Protein AF-A0A0S8EP57-F1 (afdb_monomer_lite)

Secondary structure (DSSP, 8-state):
---HHHHHHHHHHHHHTTTT----HHHHHHHHHHHHHH-SSHHHHHHHHHHH-TTSEEEEETTEEEEHHHHHHHHHHHHHHHHHTT--

Radius of gyration: 16.37 Å; chains: 1; bounding box: 30×45×34 Å

Foldseek 3Di:
DDDPVVVVVVVVVCVVVVVPPDDPPVLVVQLVVLCVVPPPDPLSVLSNCCSRPVQCWDDQDPVGTDGSVRVNVVVVVVVVVCVVVVHD

pLDDT: mean 92.75, std 7.27, range [55.91, 98.69]

Sequence (88 aa):
MGNFGEKLEAAKVLYRAGIFKPIGPHKTIRIIRAAKAWGKSPAMGFIALAIRQPDTIAIIDDEGTATFDEVNRRSNALARGLREAGVS

Structure (mmCIF, N/CA/C/O backbone):
data_AF-A0A0S8EP57-F1
#
_entry.id   AF-A0A0S8EP57-F1
#
loop_
_atom_site.group_PDB
_atom_site.id
_atom_site.type_symbol
_atom_site.label_atom_id
_atom_site.label_alt_id
_atom_site.label_comp_id
_atom_sit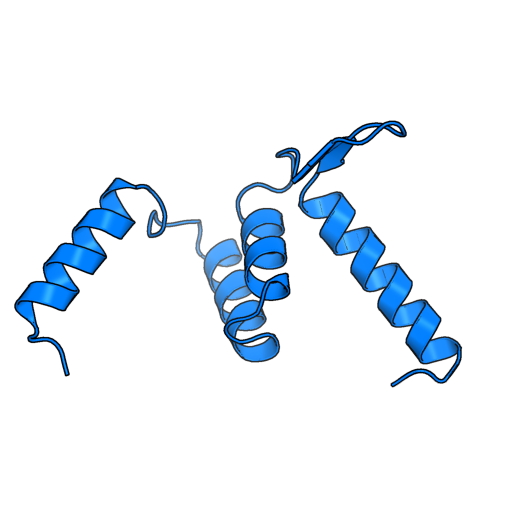e.label_asym_id
_atom_site.label_entity_id
_atom_site.label_seq_id
_atom_site.pdbx_PDB_ins_code
_atom_site.Cartn_x
_atom_site.Cartn_y
_atom_site.Cartn_z
_atom_site.occupancy
_atom_site.B_iso_or_equiv
_atom_site.auth_seq_id
_atom_site.auth_comp_id
_atom_site.auth_asym_id
_atom_site.auth_atom_id
_atom_site.pdbx_PDB_model_num
ATOM 1 N N . MET A 1 1 ? 6.789 29.822 -3.516 1.00 55.91 1 MET A N 1
ATOM 2 C CA . MET A 1 1 ? 6.871 28.762 -2.484 1.00 55.91 1 MET A CA 1
ATOM 3 C C . MET A 1 1 ? 6.034 29.227 -1.304 1.00 55.91 1 MET A C 1
ATOM 5 O O . MET A 1 1 ? 6.334 30.296 -0.798 1.00 55.91 1 MET A O 1
ATOM 9 N N . GLY A 1 2 ? 4.968 28.505 -0.939 1.00 67.94 2 GLY A N 1
ATOM 10 C CA . GLY A 1 2 ? 4.020 28.945 0.098 1.00 67.94 2 GLY A CA 1
ATOM 11 C C . GLY A 1 2 ? 4.684 29.230 1.446 1.00 67.94 2 GLY A C 1
ATOM 12 O O . GLY A 1 2 ? 5.688 28.588 1.794 1.00 67.94 2 GLY A O 1
ATOM 13 N N . ASN A 1 3 ? 4.144 30.211 2.170 1.00 89.31 3 ASN A N 1
ATOM 14 C CA . ASN A 1 3 ? 4.700 30.655 3.444 1.00 89.31 3 ASN A CA 1
ATOM 15 C C . ASN A 1 3 ? 4.535 29.556 4.516 1.00 89.31 3 ASN A C 1
ATOM 17 O O . ASN A 1 3 ? 3.759 28.609 4.368 1.00 89.31 3 ASN A O 1
ATOM 21 N N . PHE A 1 4 ? 5.307 29.637 5.597 1.00 86.50 4 PHE A N 1
ATOM 22 C CA . PHE A 1 4 ? 5.292 28.618 6.651 1.00 86.50 4 PHE A CA 1
ATOM 23 C C . PHE A 1 4 ? 3.906 28.443 7.307 1.00 86.50 4 PHE A C 1
ATOM 25 O O . PHE A 1 4 ? 3.527 27.320 7.637 1.00 86.50 4 PHE A O 1
ATOM 32 N N . GLY A 1 5 ? 3.124 29.520 7.418 1.00 89.88 5 GLY A N 1
ATOM 33 C CA . GLY A 1 5 ? 1.757 29.503 7.942 1.00 89.88 5 GLY A CA 1
ATOM 34 C C . GLY A 1 5 ? 0.787 28.696 7.076 1.00 89.88 5 GLY A C 1
ATOM 35 O O . GLY A 1 5 ? 0.044 27.874 7.603 1.00 89.88 5 GLY A O 1
ATOM 36 N N . GLU A 1 6 ? 0.853 28.828 5.748 1.00 88.31 6 GLU A N 1
ATOM 37 C CA . GLU A 1 6 ? 0.023 28.037 4.822 1.00 88.31 6 GLU A CA 1
ATOM 38 C C . GLU A 1 6 ? 0.306 26.535 4.951 1.00 88.31 6 GLU A C 1
ATOM 40 O O . GLU A 1 6 ? -0.608 25.709 4.950 1.00 88.31 6 GLU A O 1
ATOM 45 N N . LYS A 1 7 ? 1.583 26.166 5.117 1.00 87.81 7 LYS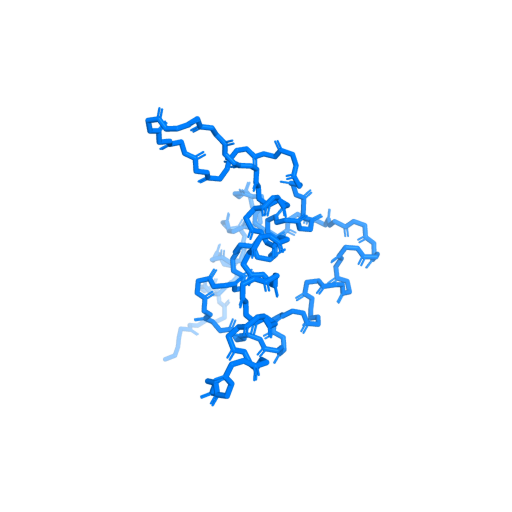 A N 1
ATOM 46 C CA . LYS A 1 7 ? 1.989 24.766 5.315 1.00 87.81 7 LYS A CA 1
ATOM 47 C C . LYS A 1 7 ? 1.497 24.207 6.648 1.00 87.81 7 LYS A C 1
ATOM 49 O O . LYS A 1 7 ? 1.121 23.037 6.703 1.00 87.81 7 LYS A O 1
ATOM 54 N N . LEU A 1 8 ? 1.493 25.019 7.706 1.00 92.62 8 LEU A N 1
ATOM 55 C CA . LEU A 1 8 ? 0.974 24.623 9.014 1.00 92.62 8 LEU A CA 1
ATOM 56 C C . LEU A 1 8 ? -0.541 24.413 8.986 1.00 92.62 8 LEU A C 1
ATOM 58 O O . LEU A 1 8 ? -1.018 23.411 9.519 1.00 92.62 8 LEU A O 1
ATOM 62 N N . GLU A 1 9 ? -1.290 25.293 8.323 1.00 90.75 9 GLU A N 1
ATOM 63 C CA . GLU A 1 9 ? -2.739 25.122 8.185 1.00 90.75 9 GLU A CA 1
ATOM 64 C C . GLU A 1 9 ? -3.083 23.896 7.337 1.00 90.75 9 GLU A C 1
ATOM 66 O O . GLU A 1 9 ? -3.902 23.070 7.749 1.00 90.75 9 GLU A O 1
ATOM 71 N N . ALA A 1 10 ? -2.378 23.681 6.223 1.00 89.31 10 ALA A N 1
ATOM 72 C CA . ALA A 1 10 ? -2.520 22.456 5.441 1.00 89.31 10 ALA A CA 1
ATOM 73 C C . ALA A 1 10 ? -2.218 21.205 6.287 1.00 89.31 10 ALA A C 1
ATOM 75 O O . ALA A 1 10 ? -3.000 20.254 6.295 1.00 89.31 10 ALA A O 1
ATOM 76 N N . ALA A 1 11 ? -1.128 21.207 7.061 1.00 89.06 11 ALA A N 1
ATOM 77 C CA . ALA A 1 11 ? -0.783 20.093 7.945 1.00 89.06 11 ALA A CA 1
ATOM 78 C C . ALA A 1 11 ? -1.867 19.829 9.004 1.00 89.06 11 ALA A C 1
ATOM 80 O O . ALA A 1 11 ? -2.205 18.675 9.274 1.00 89.06 11 ALA A O 1
ATOM 81 N N . LYS A 1 12 ? -2.456 20.886 9.571 1.00 90.44 12 LYS A N 1
ATOM 82 C CA . LYS A 1 12 ? -3.530 20.800 10.566 1.00 90.44 12 LYS A CA 1
ATOM 83 C C . LYS A 1 12 ? -4.822 20.238 9.973 1.00 90.44 12 LYS A C 1
ATOM 85 O O . LYS A 1 12 ? -5.455 19.391 10.606 1.00 90.44 12 LYS A O 1
ATOM 90 N N . VAL A 1 13 ? -5.189 20.654 8.758 1.00 91.31 13 VAL A N 1
ATOM 91 C CA . VAL A 1 13 ? -6.326 20.091 8.008 1.00 91.31 13 VAL A CA 1
ATOM 92 C C . VAL A 1 13 ? -6.106 18.601 7.752 1.00 91.31 13 VAL A C 1
ATOM 94 O O . VAL A 1 13 ? -6.971 17.790 8.081 1.00 91.31 13 VAL A O 1
ATOM 97 N N . LEU A 1 14 ? -4.926 18.218 7.260 1.00 87.00 14 LEU A N 1
ATOM 98 C CA . LEU A 1 14 ? -4.582 16.817 6.999 1.00 87.00 14 LEU A CA 1
ATOM 99 C C . LEU A 1 14 ? -4.586 15.974 8.287 1.00 87.00 14 LEU A C 1
ATOM 101 O O . LEU A 1 14 ? -5.064 14.838 8.296 1.00 87.00 14 LEU A O 1
ATOM 105 N N . TYR A 1 15 ? -4.106 16.525 9.403 1.00 87.12 15 TYR A N 1
ATOM 106 C CA . TYR A 1 15 ? -4.164 15.849 10.699 1.00 87.12 15 TYR A CA 1
ATOM 107 C C . TYR A 1 15 ? -5.608 15.628 11.166 1.00 87.12 15 TYR A C 1
ATOM 109 O O . TYR A 1 15 ? -5.971 14.508 11.533 1.00 87.12 15 TYR A O 1
ATOM 117 N N . ARG A 1 16 ? -6.455 16.664 11.092 1.00 87.44 16 ARG A N 1
ATOM 118 C CA . ARG A 1 16 ? -7.882 16.579 11.450 1.00 87.44 16 ARG A CA 1
ATOM 119 C C . ARG A 1 16 ? -8.648 15.593 10.569 1.00 87.44 16 ARG A C 1
ATOM 121 O O . ARG A 1 16 ? -9.459 14.838 11.093 1.00 87.44 16 ARG A O 1
ATOM 128 N N . ALA A 1 17 ? -8.325 15.531 9.278 1.00 85.06 17 ALA A N 1
ATOM 129 C CA . ALA A 1 17 ? -8.872 14.549 8.340 1.00 85.06 17 ALA A CA 1
ATOM 130 C C . ALA A 1 17 ? -8.420 13.102 8.632 1.00 85.06 17 ALA A C 1
ATOM 132 O O . ALA A 1 17 ? -8.881 12.161 7.996 1.00 85.06 17 ALA A O 1
ATOM 133 N N . GLY A 1 18 ? -7.511 12.894 9.591 1.00 79.62 18 GLY A N 1
ATOM 134 C CA . GLY A 1 18 ? -7.030 11.572 9.983 1.00 79.62 18 GLY A CA 1
ATOM 135 C C . GLY A 1 18 ? -5.837 11.060 9.176 1.00 79.62 18 GLY A C 1
ATOM 136 O O . GLY A 1 18 ? -5.317 9.985 9.485 1.00 79.62 18 GLY A O 1
ATOM 137 N N . ILE A 1 19 ? -5.358 11.839 8.202 1.00 79.50 19 ILE A N 1
ATOM 138 C CA . ILE A 1 19 ? -4.265 11.459 7.295 1.00 79.50 19 ILE A CA 1
ATOM 139 C C . ILE A 1 19 ? -2.956 11.291 8.079 1.00 79.50 19 ILE A C 1
ATOM 141 O O . ILE A 1 19 ? -2.247 10.301 7.900 1.00 79.50 19 ILE A O 1
ATOM 145 N N . PHE A 1 20 ? -2.685 12.189 9.032 1.00 76.56 20 PHE A N 1
ATOM 146 C CA . PHE A 1 20 ? -1.492 12.141 9.891 1.00 76.56 20 PHE A CA 1
ATOM 147 C C . PHE A 1 20 ? -1.724 11.547 11.288 1.00 76.56 20 PHE A C 1
ATOM 149 O O . PHE A 1 20 ? -0.895 11.735 12.176 1.00 76.56 20 PHE A O 1
ATOM 156 N N . LYS A 1 21 ? -2.820 10.808 11.516 1.00 78.38 21 LYS A N 1
ATOM 157 C CA . LYS A 1 21 ? -3.011 10.132 12.811 1.00 78.38 21 LYS A CA 1
ATOM 158 C C . LYS A 1 21 ? -1.854 9.156 13.087 1.00 78.38 21 LYS A C 1
ATOM 160 O O . LYS A 1 21 ? -1.520 8.387 12.172 1.00 78.38 21 LYS A O 1
ATOM 165 N N . PRO A 1 22 ? -1.274 9.156 14.307 1.00 75.75 22 PRO A N 1
ATOM 166 C CA . PRO A 1 22 ? -0.223 8.221 14.677 1.00 75.75 22 PRO A CA 1
ATOM 167 C C . PRO A 1 22 ? -0.731 6.792 14.526 1.00 75.75 22 PRO A C 1
ATOM 169 O O . PRO A 1 22 ? -1.776 6.424 15.057 1.00 75.75 22 PRO A O 1
ATOM 172 N N . ILE A 1 23 ? 0.023 5.984 13.795 1.00 83.06 23 ILE A N 1
ATOM 173 C CA . ILE A 1 23 ? -0.155 4.536 13.749 1.00 83.06 23 ILE A CA 1
ATOM 174 C C . ILE A 1 23 ? 1.048 3.922 14.460 1.00 83.06 23 ILE A C 1
ATOM 176 O O . ILE A 1 23 ? 2.145 4.484 14.399 1.00 83.06 23 ILE A O 1
ATOM 180 N N . GLY A 1 24 ? 0.847 2.803 15.162 1.00 90.56 24 GLY A N 1
ATOM 181 C CA . GLY A 1 24 ? 1.892 2.182 15.983 1.00 90.56 24 GLY A CA 1
ATOM 182 C C . GLY A 1 24 ? 3.251 2.080 15.263 1.00 90.56 24 GLY A C 1
ATOM 183 O O . GLY A 1 24 ? 3.288 1.961 14.031 1.00 90.56 24 GLY A O 1
ATOM 184 N N . PRO A 1 25 ? 4.374 2.116 16.003 1.00 92.25 25 PRO A N 1
ATOM 185 C CA . PRO A 1 25 ? 5.715 2.351 15.451 1.00 92.25 25 PRO A CA 1
ATOM 186 C C . PRO A 1 25 ? 6.077 1.393 14.308 1.00 92.25 25 PRO A C 1
ATOM 188 O O . PRO A 1 25 ? 6.619 1.812 13.286 1.00 92.25 25 PRO A O 1
ATOM 191 N N . HIS A 1 26 ? 5.675 0.126 14.423 1.00 95.00 26 HIS A N 1
ATOM 192 C CA . HIS A 1 26 ? 5.862 -0.882 13.382 1.00 95.00 26 HIS A CA 1
ATOM 193 C C . HIS A 1 26 ? 5.203 -0.504 12.040 1.00 95.00 26 HIS A C 1
ATOM 195 O O . HIS A 1 26 ? 5.834 -0.596 10.985 1.00 95.00 26 HIS A O 1
ATOM 201 N N . LYS A 1 27 ? 3.949 -0.034 12.059 1.00 94.06 27 LYS A N 1
ATOM 202 C CA . LYS A 1 27 ? 3.229 0.373 10.842 1.00 94.06 27 LYS A CA 1
ATOM 203 C C . LYS A 1 27 ? 3.872 1.612 10.213 1.00 94.06 27 LYS A C 1
ATOM 205 O O . LYS A 1 27 ? 4.058 1.651 9.000 1.00 94.06 27 LYS A O 1
ATOM 210 N N . THR A 1 28 ? 4.276 2.582 11.032 1.00 93.56 28 THR A N 1
ATOM 211 C CA . THR A 1 28 ? 4.940 3.809 10.561 1.00 93.56 28 THR A CA 1
ATOM 212 C C . THR A 1 28 ? 6.249 3.502 9.832 1.00 93.56 28 THR A C 1
ATOM 214 O O . THR A 1 28 ? 6.458 3.976 8.716 1.00 93.56 28 THR A O 1
ATOM 217 N N . ILE A 1 29 ? 7.099 2.641 10.403 1.00 95.75 29 ILE A N 1
ATOM 218 C CA . ILE A 1 29 ? 8.360 2.223 9.767 1.00 95.75 29 ILE A CA 1
ATOM 219 C C . ILE A 1 29 ? 8.100 1.554 8.409 1.00 95.75 29 ILE A C 1
ATOM 221 O O . ILE A 1 29 ? 8.801 1.841 7.435 1.00 95.75 29 ILE A O 1
ATOM 225 N N . ARG A 1 30 ? 7.080 0.689 8.316 1.00 95.56 30 ARG A N 1
ATOM 226 C CA . ARG A 1 30 ? 6.704 0.030 7.054 1.00 95.56 30 ARG A CA 1
ATOM 227 C C . ARG A 1 30 ? 6.264 1.034 5.986 1.00 95.56 30 ARG A C 1
ATOM 229 O O . ARG A 1 30 ? 6.713 0.919 4.849 1.00 95.56 30 ARG A O 1
ATOM 236 N N . ILE A 1 31 ? 5.458 2.035 6.345 1.00 94.44 31 ILE A N 1
ATOM 237 C CA . ILE A 1 31 ? 5.019 3.078 5.401 1.00 94.44 31 ILE A CA 1
ATOM 238 C C . ILE A 1 31 ? 6.197 3.931 4.935 1.00 94.44 31 ILE A C 1
ATOM 240 O O . ILE A 1 31 ? 6.313 4.190 3.743 1.00 94.44 31 ILE A O 1
ATOM 244 N N . ILE A 1 32 ? 7.107 4.324 5.832 1.00 94.62 32 ILE A N 1
ATOM 245 C CA . ILE A 1 32 ? 8.297 5.102 5.450 1.00 94.62 32 ILE A CA 1
ATOM 246 C C . ILE A 1 32 ? 9.156 4.322 4.447 1.00 94.62 32 ILE A C 1
ATOM 248 O O . ILE A 1 32 ? 9.614 4.890 3.456 1.00 94.62 32 ILE A O 1
ATOM 252 N N . ARG A 1 33 ? 9.359 3.017 4.672 1.00 96.12 33 ARG A N 1
ATOM 253 C CA . ARG A 1 33 ? 10.084 2.151 3.727 1.00 96.12 33 ARG A CA 1
ATOM 254 C C . ARG A 1 33 ? 9.375 2.071 2.374 1.00 96.12 33 ARG A C 1
ATOM 256 O O . ARG A 1 33 ? 10.030 2.228 1.349 1.00 96.12 33 ARG A O 1
ATOM 263 N N . ALA A 1 34 ? 8.055 1.892 2.370 1.00 94.19 34 ALA A N 1
ATOM 264 C CA . ALA A 1 34 ? 7.264 1.873 1.142 1.00 94.19 34 ALA A CA 1
ATOM 265 C C . ALA A 1 34 ? 7.337 3.209 0.386 1.00 94.19 34 ALA A C 1
ATOM 267 O O . ALA A 1 34 ? 7.563 3.217 -0.818 1.00 94.19 34 ALA A O 1
ATOM 268 N N . ALA A 1 35 ? 7.232 4.338 1.087 1.00 94.62 35 ALA A N 1
ATOM 269 C CA . ALA A 1 35 ? 7.328 5.668 0.492 1.00 94.62 35 ALA A CA 1
ATOM 270 C C . ALA A 1 35 ? 8.704 5.929 -0.139 1.00 94.62 35 ALA A C 1
ATOM 272 O O . ALA A 1 35 ? 8.780 6.532 -1.206 1.00 94.62 35 ALA A O 1
ATOM 273 N N . LYS A 1 36 ? 9.789 5.439 0.479 1.00 96.44 36 LYS A N 1
ATOM 274 C CA . LYS A 1 36 ? 11.135 5.503 -0.113 1.00 96.44 36 LYS A CA 1
ATOM 275 C C . LYS A 1 36 ? 11.259 4.670 -1.390 1.00 96.44 36 LYS A C 1
ATOM 277 O O . LYS A 1 36 ? 11.948 5.098 -2.304 1.00 96.44 36 LYS A O 1
ATOM 282 N N . ALA A 1 37 ? 10.608 3.509 -1.447 1.00 94.12 37 ALA A N 1
ATOM 283 C CA . ALA A 1 37 ? 10.665 2.623 -2.608 1.00 94.12 37 ALA A CA 1
ATOM 284 C C . ALA A 1 37 ? 9.770 3.090 -3.772 1.00 94.12 37 ALA A C 1
ATOM 286 O O . ALA A 1 37 ? 10.155 2.955 -4.926 1.00 94.12 37 ALA A O 1
ATOM 287 N N . TRP A 1 38 ? 8.593 3.647 -3.473 1.00 93.94 38 TRP A N 1
ATOM 288 C CA . TRP A 1 38 ? 7.541 3.901 -4.467 1.00 93.94 38 TRP A CA 1
ATOM 289 C C . TRP A 1 38 ? 7.250 5.382 -4.735 1.00 93.94 38 TRP A C 1
ATOM 291 O O . TRP A 1 38 ? 6.489 5.696 -5.652 1.00 93.94 38 TRP A O 1
ATOM 301 N N . GLY A 1 39 ? 7.816 6.303 -3.950 1.00 92.62 39 GLY A N 1
ATOM 302 C CA . GLY A 1 39 ? 7.620 7.743 -4.122 1.00 92.62 39 GLY A CA 1
ATOM 303 C C . GLY A 1 39 ? 6.146 8.173 -4.097 1.00 92.62 39 GLY A C 1
ATOM 304 O O . GLY A 1 39 ? 5.318 7.597 -3.392 1.00 92.62 39 GLY A O 1
ATOM 305 N N . LYS A 1 40 ? 5.808 9.212 -4.873 1.00 90.75 40 LYS A N 1
ATOM 306 C CA . LYS A 1 40 ? 4.437 9.743 -5.008 1.00 90.75 40 LYS A CA 1
ATOM 307 C C . LYS A 1 40 ? 3.666 9.011 -6.113 1.00 90.75 40 LYS A C 1
ATOM 309 O O . LYS A 1 40 ? 3.283 9.618 -7.107 1.00 90.75 40 LYS A O 1
ATOM 314 N N . SER A 1 41 ? 3.480 7.708 -5.955 1.00 93.88 41 SER A N 1
ATOM 315 C CA . SER A 1 41 ? 2.739 6.874 -6.907 1.00 93.88 41 SER A CA 1
ATOM 316 C C . SER A 1 41 ? 1.409 6.384 -6.322 1.00 93.88 41 SER A C 1
ATOM 318 O O . SER A 1 41 ? 1.267 6.317 -5.095 1.00 93.88 41 SER A O 1
ATOM 320 N N . PRO A 1 42 ? 0.445 5.973 -7.167 1.00 92.75 42 PRO A N 1
ATOM 321 C CA . PRO A 1 42 ? -0.765 5.292 -6.703 1.00 92.75 42 PRO A CA 1
ATOM 322 C C . PRO A 1 42 ? -0.456 4.049 -5.856 1.00 92.75 42 PRO A C 1
ATOM 324 O O . PRO A 1 42 ? -1.099 3.824 -4.831 1.00 92.75 42 PRO A O 1
ATOM 327 N N . ALA A 1 43 ? 0.589 3.294 -6.219 1.00 94.06 43 ALA A N 1
ATOM 328 C CA . ALA A 1 43 ? 1.040 2.118 -5.475 1.00 94.06 43 ALA A CA 1
ATOM 329 C C . ALA A 1 43 ? 1.378 2.444 -4.012 1.00 94.06 43 ALA A C 1
ATOM 331 O O . ALA A 1 43 ? 1.019 1.683 -3.115 1.00 94.06 43 ALA A O 1
ATOM 332 N N . MET A 1 44 ? 1.997 3.602 -3.747 1.00 95.56 44 MET A N 1
ATOM 333 C CA . MET A 1 44 ? 2.285 4.039 -2.378 1.00 95.56 44 MET A CA 1
ATOM 334 C C . MET A 1 44 ? 0.996 4.171 -1.555 1.00 95.56 44 MET A C 1
ATOM 336 O O . MET A 1 44 ? 0.940 3.678 -0.429 1.00 95.56 44 MET A O 1
ATOM 340 N N . GLY A 1 45 ? -0.058 4.763 -2.129 1.00 93.94 45 GLY A N 1
ATOM 341 C CA . GLY A 1 45 ? -1.362 4.898 -1.472 1.00 93.94 45 GLY A CA 1
ATOM 342 C C . GLY A 1 45 ? -1.968 3.546 -1.089 1.00 93.94 45 GLY A C 1
ATOM 343 O O . GLY A 1 45 ? -2.349 3.350 0.066 1.00 93.94 45 GLY A O 1
ATOM 344 N N . PHE A 1 46 ? -1.969 2.589 -2.021 1.00 96.56 46 PHE A N 1
ATOM 345 C CA . PHE A 1 46 ? -2.457 1.229 -1.769 1.00 96.56 46 PHE A CA 1
ATOM 346 C C . PHE A 1 46 ? -1.633 0.499 -0.705 1.00 96.56 46 PHE A C 1
ATOM 348 O O . PHE A 1 46 ? -2.206 -0.086 0.210 1.00 96.56 46 PHE A O 1
ATOM 355 N N . ILE A 1 47 ? -0.299 0.577 -0.760 1.00 97.25 47 ILE A N 1
ATOM 356 C CA . ILE A 1 47 ? 0.573 -0.056 0.242 1.00 97.25 47 ILE A CA 1
ATOM 357 C C . ILE A 1 47 ? 0.352 0.570 1.626 1.00 97.25 47 ILE A C 1
ATOM 359 O O . ILE A 1 47 ? 0.281 -0.141 2.630 1.00 97.25 47 ILE A O 1
ATOM 363 N N . ALA A 1 48 ? 0.219 1.897 1.705 1.00 95.44 48 ALA A N 1
ATOM 364 C CA . ALA A 1 48 ? -0.043 2.589 2.962 1.00 95.44 48 ALA A CA 1
ATOM 365 C C . ALA A 1 48 ? -1.379 2.154 3.582 1.00 95.44 48 ALA A C 1
ATOM 367 O O . ALA A 1 48 ? -1.441 1.927 4.793 1.00 95.44 48 ALA A O 1
ATOM 368 N N . LEU A 1 49 ? -2.423 1.989 2.768 1.00 95.88 49 LEU A N 1
ATOM 369 C CA . LEU A 1 49 ? -3.730 1.519 3.226 1.00 95.88 49 LEU A CA 1
ATOM 370 C C . LEU A 1 49 ? -3.715 0.028 3.582 1.00 95.88 49 LEU A C 1
ATOM 372 O O . LEU A 1 49 ? -4.216 -0.313 4.646 1.00 95.88 49 LEU A O 1
ATOM 376 N N . ALA A 1 50 ? -3.005 -0.825 2.839 1.00 97.50 50 ALA A N 1
ATOM 377 C CA . ALA A 1 50 ? -2.790 -2.229 3.210 1.00 97.50 50 ALA A CA 1
ATOM 378 C C . ALA A 1 50 ? -2.073 -2.378 4.568 1.00 97.50 50 ALA A C 1
ATOM 380 O O . ALA A 1 50 ? -2.304 -3.322 5.316 1.00 97.50 50 ALA A O 1
ATOM 381 N N . ILE A 1 51 ? -1.212 -1.423 4.942 1.00 96.12 51 ILE A N 1
ATOM 382 C CA . ILE A 1 51 ? -0.560 -1.403 6.261 1.00 96.12 51 ILE A CA 1
ATOM 383 C C . ILE A 1 51 ? -1.494 -0.854 7.353 1.00 96.12 51 ILE A C 1
ATOM 385 O O . ILE A 1 51 ? -1.504 -1.352 8.487 1.00 96.12 51 ILE A O 1
ATOM 389 N N . ARG A 1 52 ? -2.222 0.231 7.063 1.00 93.19 52 ARG A N 1
ATOM 390 C CA . ARG A 1 52 ? -3.052 0.936 8.054 1.00 93.19 52 ARG A CA 1
ATOM 391 C C . ARG A 1 52 ? -4.343 0.180 8.340 1.00 93.19 52 ARG A C 1
ATOM 393 O O . ARG A 1 52 ? -4.662 0.002 9.517 1.00 93.19 52 ARG A O 1
ATOM 400 N N . GLN A 1 53 ? -5.020 -0.249 7.283 1.00 94.25 53 GLN A N 1
ATOM 401 C CA . GLN A 1 53 ? -6.394 -0.744 7.223 1.00 94.25 53 GLN A CA 1
ATOM 402 C C . GLN A 1 53 ? -6.478 -1.947 6.253 1.00 94.25 53 GLN A C 1
ATOM 404 O O . GLN A 1 53 ? -7.102 -1.842 5.199 1.00 94.25 53 GLN A O 1
ATOM 409 N N . PRO A 1 54 ? -5.812 -3.074 6.576 1.00 97.19 54 PRO A N 1
ATOM 410 C CA . PRO A 1 54 ? -5.678 -4.213 5.662 1.00 97.19 54 PRO A CA 1
ATOM 411 C C . PRO A 1 54 ? -7.020 -4.793 5.209 1.00 97.19 54 PRO A C 1
ATOM 413 O O . PRO A 1 54 ? -7.152 -5.152 4.045 1.00 97.19 54 PRO A O 1
ATOM 416 N N . ASP A 1 55 ? -8.007 -4.829 6.107 1.00 98.12 55 ASP A N 1
ATOM 417 C CA . ASP A 1 55 ? -9.304 -5.481 5.889 1.00 98.12 55 ASP A CA 1
ATOM 418 C C . ASP A 1 55 ? -10.355 -4.552 5.257 1.00 98.12 55 ASP A C 1
ATOM 420 O O . ASP A 1 55 ? -11.485 -4.959 5.000 1.00 98.12 55 ASP A O 1
ATOM 424 N N . THR A 1 56 ? -10.012 -3.284 5.006 1.00 97.94 56 THR A N 1
ATOM 425 C CA . THR A 1 56 ? -10.917 -2.349 4.331 1.00 97.94 56 THR A CA 1
ATOM 426 C C . THR A 1 56 ? -10.995 -2.678 2.842 1.00 97.94 56 THR A C 1
ATOM 428 O O . THR A 1 56 ? -9.968 -2.893 2.194 1.00 97.94 56 THR A O 1
ATOM 431 N N . ILE A 1 57 ? -12.215 -2.681 2.299 1.00 98.44 57 ILE A N 1
ATOM 432 C CA . ILE A 1 57 ? -12.475 -2.911 0.876 1.00 98.44 57 ILE A CA 1
ATOM 433 C C . ILE A 1 57 ? -11.864 -1.783 0.041 1.00 98.44 57 ILE A C 1
ATOM 435 O O . ILE A 1 57 ? -12.141 -0.606 0.269 1.00 98.44 57 ILE A O 1
ATOM 439 N N . ALA A 1 58 ? -11.023 -2.165 -0.916 1.00 97.75 58 ALA A N 1
ATOM 440 C CA . ALA A 1 58 ? -10.347 -1.267 -1.843 1.00 97.75 58 ALA A CA 1
ATOM 441 C C . ALA A 1 58 ? -11.024 -1.238 -3.218 1.00 97.75 58 ALA A C 1
ATOM 443 O O . ALA A 1 58 ? -11.052 -0.191 -3.861 1.00 97.75 58 ALA A O 1
ATOM 444 N N . ILE A 1 59 ? -11.541 -2.385 -3.668 1.00 97.69 59 ILE A N 1
ATOM 445 C CA . ILE A 1 59 ? -12.166 -2.565 -4.983 1.00 97.69 59 ILE A CA 1
ATOM 446 C C . ILE A 1 59 ? -13.469 -3.344 -4.802 1.00 97.69 59 ILE A C 1
ATOM 448 O O . ILE A 1 59 ? -13.516 -4.296 -4.019 1.00 97.69 59 ILE A O 1
ATOM 452 N N . ILE A 1 60 ? -14.504 -2.920 -5.525 1.00 98.19 60 ILE A N 1
ATOM 453 C CA . ILE A 1 60 ? -15.774 -3.627 -5.696 1.00 98.19 60 ILE A CA 1
ATOM 454 C C . ILE A 1 60 ? -16.014 -3.710 -7.202 1.00 98.19 60 ILE A C 1
ATOM 456 O O . ILE A 1 60 ? -16.008 -2.675 -7.872 1.00 98.19 60 ILE A O 1
ATOM 460 N N . ASP A 1 61 ? -16.198 -4.918 -7.712 1.00 97.12 61 ASP A N 1
ATOM 461 C CA . ASP A 1 61 ? -16.522 -5.213 -9.105 1.00 97.12 61 ASP A CA 1
ATOM 462 C C . ASP A 1 61 ? -17.559 -6.350 -9.183 1.00 97.12 61 ASP A C 1
ATOM 464 O O . ASP A 1 61 ? -18.100 -6.7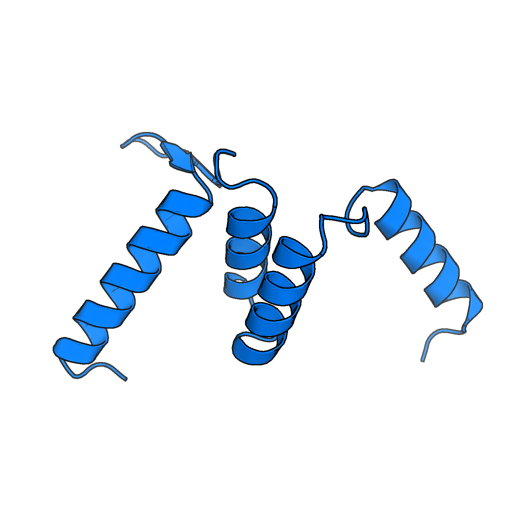85 -8.162 1.00 97.12 61 ASP A O 1
ATOM 468 N N . ASP A 1 62 ? -17.869 -6.804 -10.397 1.00 97.94 62 ASP A N 1
ATOM 469 C CA . ASP A 1 62 ? -18.862 -7.859 -10.628 1.00 97.94 62 ASP A CA 1
ATOM 470 C C . 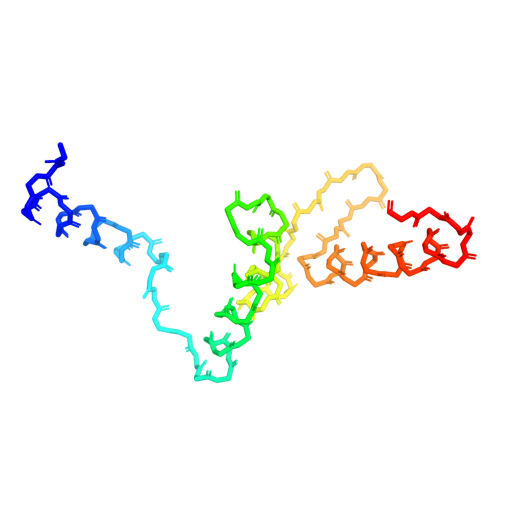ASP A 1 62 ? -18.408 -9.238 -10.106 1.00 97.94 62 ASP A C 1
ATOM 472 O O . ASP A 1 62 ? -19.244 -10.102 -9.836 1.00 97.94 62 ASP A O 1
ATOM 476 N N . GLU A 1 63 ? -17.099 -9.457 -9.939 1.00 95.81 63 GLU A N 1
ATOM 477 C CA . GLU A 1 63 ? -16.527 -10.697 -9.398 1.00 95.81 63 GLU A CA 1
ATOM 478 C C . GLU A 1 63 ? -16.455 -10.681 -7.861 1.00 95.81 63 GLU A C 1
ATOM 480 O O . GLU A 1 63 ? -16.288 -11.727 -7.226 1.00 95.81 63 GLU A O 1
ATOM 485 N N . GLY A 1 64 ? -16.625 -9.507 -7.247 1.00 96.81 64 GLY A N 1
ATOM 486 C CA . GLY A 1 64 ? -16.836 -9.341 -5.819 1.00 96.81 64 GLY A CA 1
ATOM 487 C C . GLY A 1 64 ? -16.054 -8.171 -5.239 1.00 96.81 64 GLY A C 1
ATOM 488 O O . GLY A 1 64 ? -16.078 -7.047 -5.732 1.00 96.81 64 GLY A O 1
ATOM 489 N N . THR A 1 65 ? -15.402 -8.416 -4.105 1.00 98.38 65 THR A N 1
ATOM 490 C CA . THR A 1 65 ? -14.682 -7.377 -3.366 1.00 98.38 65 THR A CA 1
ATOM 491 C C . THR A 1 65 ? -13.256 -7.800 -3.083 1.00 98.38 65 THR A C 1
ATOM 493 O O . THR A 1 65 ? -13.014 -8.964 -2.766 1.00 98.38 65 THR A O 1
ATOM 496 N N . ALA A 1 66 ? -12.332 -6.843 -3.107 1.00 98.25 66 ALA A N 1
ATOM 497 C CA . ALA A 1 66 ? -10.957 -7.055 -2.675 1.00 98.25 66 ALA A CA 1
ATOM 498 C C . ALA A 1 66 ? -10.561 -6.041 -1.599 1.00 98.25 66 ALA A C 1
ATOM 500 O O . ALA A 1 66 ? -10.772 -4.833 -1.758 1.00 98.25 66 ALA A O 1
ATOM 501 N N . THR A 1 67 ? -9.952 -6.521 -0.514 1.00 98.69 67 THR A N 1
ATOM 502 C CA . THR A 1 67 ? -9.383 -5.649 0.522 1.00 98.69 67 THR A CA 1
ATOM 503 C C . THR A 1 67 ? -8.069 -5.008 0.065 1.00 98.69 67 THR A C 1
ATOM 505 O O . THR A 1 67 ? -7.425 -5.463 -0.886 1.00 98.69 67 THR A O 1
ATOM 508 N N . PHE A 1 68 ? -7.612 -3.962 0.761 1.00 98.31 68 PHE A N 1
ATOM 509 C CA . PHE A 1 68 ? -6.297 -3.372 0.487 1.00 98.31 68 PHE A CA 1
ATOM 510 C C . PHE A 1 68 ? -5.148 -4.382 0.628 1.00 98.31 68 PHE A C 1
ATOM 512 O O . PHE A 1 68 ? -4.208 -4.337 -0.173 1.00 98.31 68 PHE A O 1
ATOM 519 N N . ASP A 1 69 ? -5.203 -5.293 1.607 1.00 98.44 69 ASP A N 1
ATOM 520 C CA . ASP A 1 69 ? -4.180 -6.338 1.747 1.00 98.44 69 ASP A CA 1
ATOM 521 C C . ASP A 1 69 ? -4.216 -7.334 0.583 1.00 98.44 69 ASP A C 1
ATOM 523 O O . ASP A 1 69 ? -3.170 -7.679 0.025 1.00 98.44 69 ASP A O 1
ATOM 527 N N . GLU A 1 70 ? -5.409 -7.733 0.139 1.00 98.50 70 GLU A N 1
ATOM 528 C CA . GLU A 1 70 ? -5.557 -8.638 -0.997 1.00 98.50 70 GLU A CA 1
ATOM 529 C C . GLU A 1 70 ? -5.029 -8.034 -2.292 1.00 98.50 70 GLU A C 1
ATOM 531 O O . GLU A 1 70 ? -4.265 -8.700 -2.994 1.00 98.50 70 GLU A O 1
ATOM 536 N N . VAL A 1 71 ? -5.376 -6.778 -2.588 1.00 98.00 71 VAL A N 1
ATOM 537 C CA . VAL A 1 71 ? -4.850 -6.062 -3.758 1.00 98.00 71 VAL A CA 1
ATOM 538 C C . VAL A 1 71 ? -3.324 -6.016 -3.695 1.00 98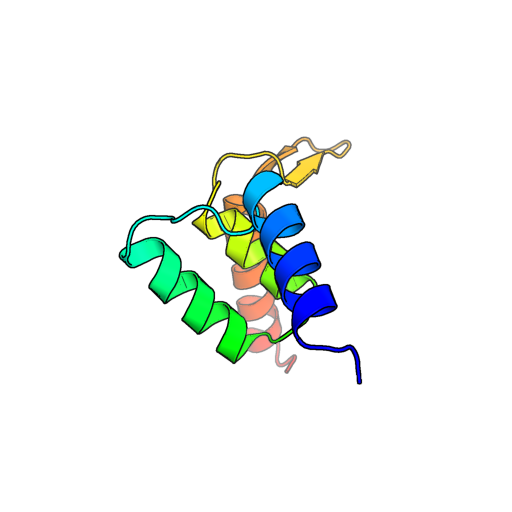.00 71 VAL A C 1
ATOM 540 O O . VAL A 1 71 ? -2.649 -6.394 -4.650 1.00 98.00 71 VAL A O 1
ATOM 543 N N . ASN A 1 72 ? -2.751 -5.639 -2.549 1.00 97.62 72 ASN A N 1
ATOM 544 C CA . ASN A 1 72 ? -1.301 -5.594 -2.377 1.00 97.62 72 ASN A CA 1
ATOM 545 C C . ASN A 1 72 ? -0.640 -6.975 -2.561 1.00 97.62 72 ASN A C 1
ATOM 547 O O . ASN A 1 72 ? 0.393 -7.091 -3.226 1.00 97.62 72 ASN A O 1
ATOM 551 N N . ARG A 1 73 ? -1.218 -8.041 -1.999 1.00 98.19 73 ARG A N 1
ATOM 552 C CA . ARG A 1 73 ? -0.685 -9.405 -2.116 1.00 98.19 73 ARG A CA 1
ATOM 553 C C . ARG A 1 73 ? -0.752 -9.916 -3.555 1.00 98.19 73 ARG A C 1
ATOM 555 O O . ARG A 1 73 ? 0.251 -10.434 -4.052 1.00 98.19 73 ARG A O 1
ATOM 562 N N . ARG A 1 74 ? -1.906 -9.764 -4.214 1.00 97.50 74 ARG A N 1
ATOM 563 C CA . ARG A 1 74 ? -2.157 -10.228 -5.589 1.00 97.50 74 ARG A CA 1
ATOM 564 C C . ARG A 1 74 ? -1.282 -9.469 -6.592 1.00 97.50 74 ARG A C 1
ATOM 566 O O . ARG A 1 74 ? -0.606 -10.112 -7.388 1.00 97.50 74 ARG A O 1
ATOM 573 N N . SER A 1 75 ? -1.169 -8.143 -6.477 1.00 96.69 75 SER A N 1
ATOM 574 C CA . SER A 1 75 ? -0.298 -7.333 -7.346 1.00 96.69 75 SER A CA 1
ATOM 575 C C . SER A 1 75 ? 1.180 -7.700 -7.206 1.00 96.69 75 SER A C 1
ATOM 577 O O . SER A 1 75 ? 1.886 -7.815 -8.203 1.00 96.69 75 SER A O 1
ATOM 579 N N . ASN A 1 76 ? 1.663 -7.957 -5.985 1.00 96.50 76 ASN A N 1
ATOM 580 C CA . AS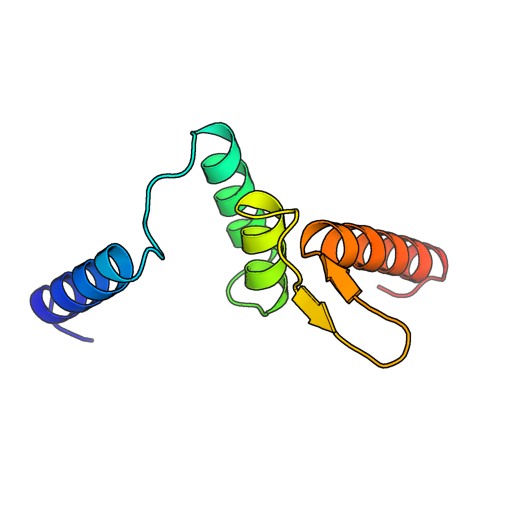N A 1 76 ? 3.042 -8.412 -5.788 1.00 96.50 76 ASN A CA 1
ATOM 581 C C . ASN A 1 76 ? 3.276 -9.836 -6.320 1.00 96.50 76 ASN A C 1
ATOM 583 O O . ASN A 1 76 ? 4.376 -10.136 -6.779 1.00 96.50 76 ASN A O 1
ATOM 587 N N . ALA A 1 77 ? 2.278 -10.724 -6.244 1.00 98.12 77 ALA A N 1
ATOM 588 C CA . ALA A 1 77 ? 2.356 -12.047 -6.862 1.00 98.12 77 ALA A CA 1
ATOM 589 C C . ALA A 1 77 ? 2.429 -11.942 -8.390 1.00 98.12 77 ALA A C 1
ATOM 591 O O . ALA A 1 77 ? 3.316 -12.544 -8.991 1.00 98.12 77 ALA A O 1
ATOM 592 N N . LEU A 1 78 ? 1.581 -11.103 -8.989 1.00 97.44 78 LEU A N 1
ATOM 593 C CA . LEU A 1 78 ? 1.607 -10.819 -10.421 1.00 97.44 78 LEU A CA 1
ATOM 594 C C . LEU A 1 78 ? 2.956 -10.234 -10.858 1.00 97.44 78 LEU A C 1
ATOM 596 O O . LEU A 1 78 ? 3.556 -10.736 -11.798 1.00 97.44 78 LEU A O 1
ATOM 600 N N . ALA A 1 79 ? 3.477 -9.231 -10.147 1.00 95.94 79 ALA A N 1
ATOM 601 C CA . ALA A 1 79 ? 4.770 -8.623 -10.464 1.00 95.94 79 ALA A CA 1
ATOM 602 C C . ALA A 1 79 ? 5.931 -9.632 -10.405 1.00 95.94 79 ALA A C 1
ATOM 604 O O . ALA A 1 79 ? 6.837 -9.575 -11.234 1.00 95.94 79 ALA A O 1
ATOM 605 N N . ARG A 1 80 ? 5.907 -10.582 -9.455 1.00 97.50 80 ARG A N 1
ATOM 606 C CA . ARG A 1 80 ? 6.891 -11.677 -9.415 1.00 97.50 80 ARG A CA 1
ATOM 607 C C . ARG A 1 80 ? 6.775 -12.587 -10.636 1.00 97.50 80 ARG A C 1
ATOM 609 O O . ARG A 1 80 ? 7.797 -12.842 -11.261 1.00 97.50 80 ARG A O 1
ATOM 616 N N . GLY A 1 81 ? 5.558 -12.993 -11.000 1.00 98.12 81 GLY A N 1
ATOM 617 C CA . GLY A 1 81 ? 5.320 -13.823 -12.184 1.00 98.12 81 GLY A CA 1
ATOM 618 C C . GLY A 1 81 ? 5.720 -13.130 -13.491 1.00 98.12 81 GLY A C 1
ATOM 619 O O . GLY A 1 81 ? 6.358 -13.738 -14.341 1.00 98.12 81 GLY A O 1
ATOM 620 N N . LEU A 1 82 ? 5.433 -11.832 -13.630 1.00 98.00 82 LEU A N 1
ATOM 621 C CA . LEU A 1 82 ? 5.870 -11.037 -14.783 1.00 98.00 82 LEU A CA 1
ATOM 622 C C . LEU A 1 82 ? 7.397 -10.987 -14.892 1.00 98.00 82 LEU A C 1
ATOM 624 O O . LEU A 1 82 ? 7.944 -11.181 -15.975 1.00 98.00 82 LEU A O 1
ATOM 628 N N . ARG A 1 83 ? 8.091 -10.803 -13.765 1.00 97.94 83 ARG A N 1
ATOM 629 C CA . ARG A 1 83 ? 9.556 -10.827 -13.733 1.00 97.94 83 ARG A CA 1
ATOM 630 C C . ARG A 1 83 ? 10.125 -12.198 -14.089 1.00 97.94 83 ARG A C 1
ATOM 632 O O . ARG A 1 83 ? 11.118 -12.268 -14.803 1.00 97.94 83 ARG A O 1
ATOM 639 N N . GLU A 1 84 ? 9.506 -13.276 -13.614 1.00 97.38 84 GLU A N 1
ATOM 640 C CA . GLU A 1 84 ? 9.871 -14.651 -13.990 1.00 97.38 84 GLU A CA 1
ATOM 641 C C . GLU A 1 84 ? 9.663 -14.910 -15.489 1.00 97.38 84 GLU A C 1
ATOM 643 O O . GLU A 1 84 ? 10.459 -15.612 -16.105 1.00 97.38 84 GLU A O 1
ATOM 648 N N . ALA A 1 85 ? 8.660 -14.271 -16.096 1.00 97.62 85 ALA A N 1
ATOM 649 C CA . ALA A 1 85 ? 8.423 -14.282 -17.538 1.00 97.62 85 ALA A CA 1
ATOM 650 C C . ALA A 1 85 ? 9.341 -13.329 -18.337 1.00 97.62 85 ALA A C 1
ATOM 652 O O . ALA A 1 85 ? 9.183 -13.204 -19.550 1.00 97.62 85 ALA A O 1
ATOM 653 N N . GLY A 1 86 ? 10.297 -12.656 -17.687 1.00 97.31 86 GLY A N 1
ATOM 654 C CA . GLY A 1 86 ? 11.276 -11.779 -18.338 1.00 97.31 86 GLY A CA 1
ATOM 655 C C . GLY A 1 86 ? 10.817 -10.334 -18.556 1.00 97.31 86 GLY A C 1
ATOM 656 O O . GLY A 1 86 ? 11.495 -9.589 -19.259 1.00 97.31 86 GLY A O 1
ATOM 657 N N . VAL A 1 87 ? 9.699 -9.915 -17.957 1.00 95.50 87 VAL A N 1
ATOM 658 C CA . VAL A 1 87 ? 9.228 -8.521 -17.998 1.00 95.50 87 VAL A CA 1
ATOM 659 C C . VAL A 1 87 ? 9.841 -7.742 -16.829 1.00 95.50 87 VAL A C 1
ATOM 661 O O . VAL A 1 87 ? 9.638 -8.106 -15.669 1.00 95.50 87 VAL A O 1
ATOM 664 N N . SER A 1 88 ? 10.592 -6.675 -17.127 1.00 79.31 88 SER A N 1
ATOM 665 C CA . SER A 1 88 ? 11.327 -5.855 -16.146 1.00 79.31 88 SER A CA 1
ATOM 666 C C . SER A 1 88 ? 10.883 -4.402 -16.114 1.00 79.31 88 SER A C 1
ATOM 668 O O . SER A 1 88 ? 10.781 -3.827 -17.221 1.00 79.31 88 SER A O 1
#